Protein AF-A0A4R1S0G1-F1 (afdb_monomer)

Structure (mmCIF, N/CA/C/O backbone):
data_AF-A0A4R1S0G1-F1
#
_entry.id   AF-A0A4R1S0G1-F1
#
loop_
_atom_site.group_PDB
_atom_site.id
_atom_site.type_symbol
_atom_site.label_atom_id
_atom_site.label_alt_id
_atom_site.label_comp_id
_atom_site.label_asym_id
_atom_site.label_entity_id
_atom_site.label_seq_id
_atom_site.pdbx_PDB_ins_code
_atom_site.Cartn_x
_atom_site.Cartn_y
_atom_site.Cartn_z
_atom_site.occupancy
_atom_site.B_iso_or_equiv
_atom_site.auth_seq_id
_atom_site.auth_comp_id
_atom_site.auth_asym_id
_atom_site.auth_atom_id
_atom_site.pdbx_PDB_model_num
ATOM 1 N N . MET A 1 1 ? 8.698 -12.262 -18.237 1.00 51.28 1 MET A N 1
ATOM 2 C CA . MET A 1 1 ? 8.346 -11.968 -16.830 1.00 51.28 1 MET A CA 1
ATOM 3 C C . ME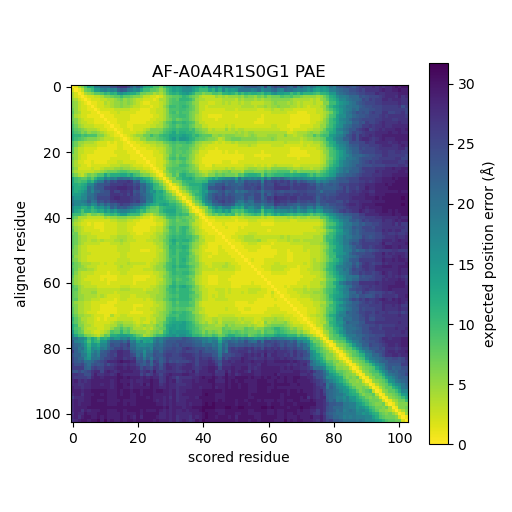T A 1 1 ? 8.024 -10.488 -16.739 1.00 51.28 1 MET A C 1
ATOM 5 O O . MET A 1 1 ? 8.731 -9.707 -17.364 1.00 51.28 1 MET A O 1
ATOM 9 N N . ALA A 1 2 ? 6.931 -10.119 -16.072 1.00 61.12 2 ALA A N 1
ATOM 10 C CA . ALA A 1 2 ? 6.636 -8.717 -15.802 1.00 61.12 2 ALA A CA 1
ATOM 11 C C . ALA A 1 2 ? 7.611 -8.205 -14.740 1.00 61.12 2 ALA A C 1
ATOM 13 O O . ALA A 1 2 ? 7.752 -8.835 -13.696 1.00 61.12 2 ALA A O 1
ATOM 14 N N . ASN A 1 3 ? 8.283 -7.095 -15.025 1.00 72.88 3 ASN A N 1
ATOM 15 C CA . ASN A 1 3 ? 9.124 -6.425 -14.042 1.00 72.88 3 ASN A CA 1
ATOM 16 C C . ASN A 1 3 ? 8.276 -5.373 -13.320 1.00 72.88 3 ASN A C 1
ATOM 18 O O . ASN A 1 3 ? 7.568 -4.609 -13.980 1.00 72.88 3 ASN A O 1
ATOM 22 N N . TYR A 1 4 ? 8.340 -5.364 -11.991 1.00 79.50 4 TYR A N 1
ATOM 23 C CA . TYR A 1 4 ? 7.703 -4.370 -11.132 1.00 79.50 4 TYR A CA 1
ATOM 24 C C . TYR A 1 4 ? 8.783 -3.592 -10.387 1.00 79.50 4 TYR A C 1
ATOM 26 O O . TYR A 1 4 ? 9.772 -4.175 -9.939 1.00 79.50 4 TYR A O 1
ATOM 34 N N . GLU A 1 5 ? 8.601 -2.283 -10.266 1.00 86.06 5 GLU A N 1
ATOM 35 C CA . GLU A 1 5 ? 9.456 -1.413 -9.463 1.00 86.06 5 GLU A CA 1
ATOM 36 C C . GLU A 1 5 ? 8.632 -0.762 -8.353 1.00 86.06 5 GLU A C 1
ATOM 38 O O . GLU A 1 5 ? 7.541 -0.250 -8.606 1.00 86.06 5 GL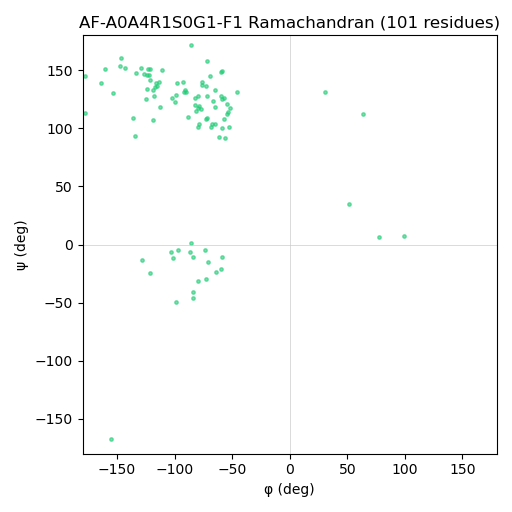U A O 1
ATOM 43 N N . GLU A 1 6 ? 9.158 -0.785 -7.123 1.00 89.06 6 GLU A N 1
ATOM 44 C CA . GLU A 1 6 ? 8.592 -0.021 -6.009 1.00 89.06 6 GLU A CA 1
ATOM 45 C C . GLU A 1 6 ? 8.773 1.476 -6.279 1.00 89.06 6 GLU A C 1
ATOM 47 O O . GLU A 1 6 ? 9.895 1.957 -6.455 1.00 89.06 6 GLU A O 1
ATOM 52 N N . VAL A 1 7 ? 7.667 2.213 -6.268 1.00 89.56 7 VAL A N 1
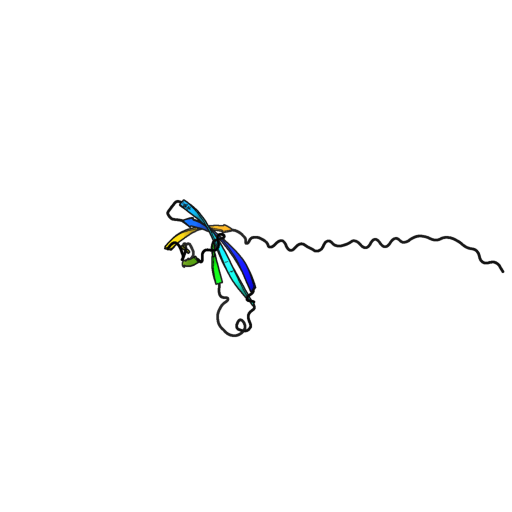ATOM 53 C CA . VAL A 1 7 ? 7.644 3.662 -6.495 1.00 89.56 7 VAL A CA 1
ATOM 54 C C . VAL A 1 7 ? 7.571 4.399 -5.169 1.00 89.56 7 VAL A C 1
ATOM 56 O O . VAL A 1 7 ? 8.353 5.313 -4.911 1.00 89.56 7 VAL A O 1
ATOM 59 N N . GLN A 1 8 ? 6.636 3.987 -4.315 1.00 92.81 8 GLN A N 1
ATOM 60 C CA . GLN A 1 8 ? 6.285 4.717 -3.108 1.00 92.81 8 GLN A CA 1
ATOM 61 C C . GLN A 1 8 ? 5.867 3.760 -2.000 1.00 92.81 8 GLN A C 1
ATOM 63 O O . GLN A 1 8 ? 5.370 2.665 -2.252 1.00 92.81 8 GLN A O 1
ATOM 68 N N . ARG A 1 9 ? 6.053 4.189 -0.754 1.00 95.81 9 ARG A N 1
ATOM 69 C CA . ARG A 1 9 ? 5.509 3.520 0.423 1.00 95.81 9 ARG A CA 1
ATOM 70 C C . ARG A 1 9 ? 4.657 4.482 1.241 1.00 95.81 9 ARG A C 1
ATOM 72 O O . ARG A 1 9 ? 4.988 5.663 1.357 1.00 95.81 9 ARG A O 1
ATOM 79 N N . TYR A 1 10 ? 3.615 3.944 1.852 1.00 96.44 10 TYR A N 1
ATOM 80 C CA . TYR A 1 10 ? 2.685 4.645 2.723 1.00 96.44 10 TYR A CA 1
ATOM 81 C C . TYR A 1 10 ? 2.633 3.916 4.059 1.00 96.44 10 TYR A C 1
ATOM 83 O O . TYR A 1 10 ? 2.408 2.709 4.098 1.00 96.44 10 TYR A O 1
ATOM 91 N N . HIS A 1 11 ? 2.889 4.640 5.144 1.00 96.56 11 HIS A N 1
ATOM 92 C CA . HIS A 1 11 ? 2.583 4.165 6.485 1.00 96.56 11 HIS A CA 1
ATOM 93 C C . HIS A 1 11 ? 1.109 4.454 6.734 1.00 96.56 11 HIS A C 1
ATOM 95 O O . HIS A 1 11 ? 0.693 5.612 6.645 1.00 96.56 11 HIS A O 1
ATOM 101 N N . CYS A 1 12 ? 0.338 3.407 6.994 1.00 96.75 12 CYS A N 1
ATOM 102 C CA . CYS A 1 12 ? -1.100 3.485 7.149 1.00 96.75 12 CYS A CA 1
ATOM 103 C C . CYS A 1 12 ? -1.532 2.941 8.510 1.00 96.75 12 CYS A C 1
ATOM 105 O O . CYS A 1 12 ? -0.895 2.036 9.049 1.00 96.75 12 CYS A O 1
ATOM 107 N N . GLN A 1 13 ? -2.641 3.454 9.026 1.00 97.19 13 GLN A N 1
ATOM 108 C CA . GLN A 1 13 ? -3.267 2.994 10.254 1.00 97.19 13 GLN A 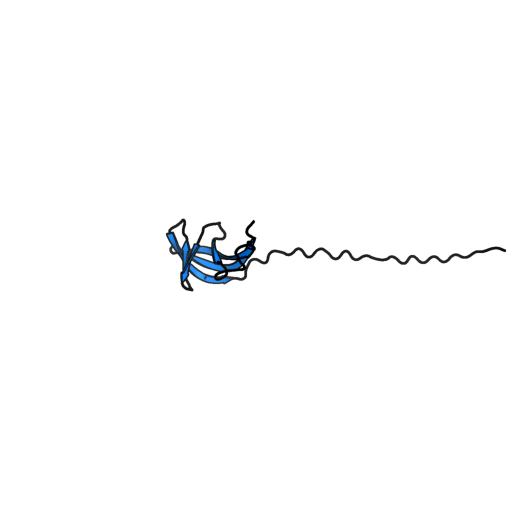CA 1
ATOM 109 C C . 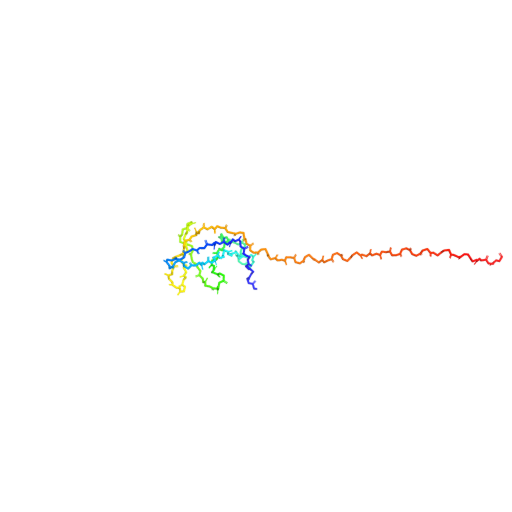GLN A 1 13 ? -4.669 2.460 9.953 1.00 97.19 13 GLN A C 1
ATOM 111 O O . GLN A 1 13 ? -5.473 3.115 9.291 1.00 97.19 13 GLN A O 1
ATOM 116 N N . GLY A 1 14 ? -4.948 1.244 10.412 1.00 93.75 14 GLY A N 1
ATOM 117 C CA . GLY A 1 14 ? -6.257 0.609 10.326 1.00 93.75 14 GLY A CA 1
ATOM 118 C C . GLY A 1 14 ? -7.173 0.985 11.485 1.00 93.75 14 GLY A C 1
ATOM 119 O O . GLY A 1 14 ? -6.759 1.580 12.484 1.00 93.75 14 GLY A O 1
ATOM 120 N N . ARG A 1 15 ? -8.439 0.575 11.390 1.00 89.12 15 ARG A N 1
ATOM 121 C CA . ARG A 1 15 ? -9.494 0.952 12.350 1.00 89.12 15 ARG A CA 1
ATOM 122 C C . ARG A 1 15 ? -9.249 0.417 13.764 1.00 89.12 15 ARG A C 1
ATOM 124 O O . ARG A 1 15 ? -9.766 0.959 14.734 1.00 89.12 15 ARG A O 1
ATOM 131 N N . SER A 1 16 ? -8.468 -0.655 13.870 1.00 88.31 16 SER A N 1
ATOM 132 C CA . SER A 1 16 ? -8.052 -1.287 15.127 1.00 88.31 16 SER A CA 1
ATOM 133 C C . SER A 1 16 ? -6.804 -0.649 15.759 1.00 88.31 16 SER A C 1
ATOM 135 O O . SER A 1 16 ? -6.323 -1.130 16.782 1.00 88.31 16 SER A O 1
ATOM 137 N N . GLY A 1 17 ? -6.248 0.404 15.147 1.00 89.38 17 GLY A N 1
ATOM 138 C CA . GLY A 1 17 ? -4.947 0.967 15.515 1.00 89.38 17 GLY A CA 1
ATOM 139 C C . GLY A 1 17 ? -3.759 0.147 15.002 1.00 89.38 17 GLY A C 1
ATOM 140 O O . GLY A 1 17 ? -2.616 0.439 15.349 1.00 89.38 17 GLY A O 1
ATOM 141 N N . ARG A 1 18 ? -4.011 -0.883 14.182 1.00 92.88 18 ARG A N 1
ATOM 142 C CA . ARG A 1 18 ? -2.973 -1.701 1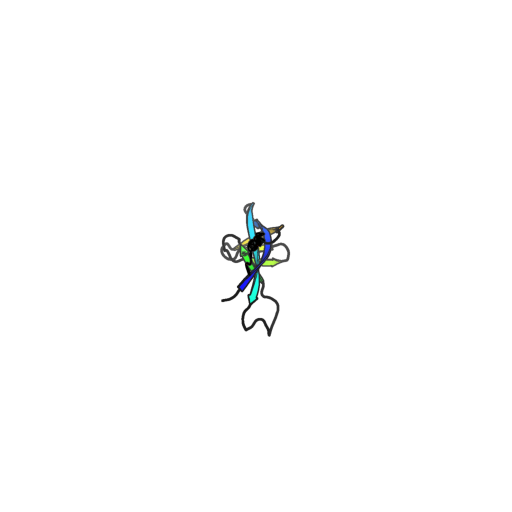3.551 1.00 92.88 18 ARG A CA 1
ATOM 143 C C . ARG A 1 18 ? -2.277 -0.917 12.442 1.00 92.88 18 ARG A C 1
ATOM 145 O O . ARG A 1 18 ? -2.932 -0.262 11.637 1.00 92.88 18 ARG A O 1
ATOM 152 N N . ASN A 1 19 ? -0.954 -1.013 12.393 1.00 94.75 19 ASN A N 1
ATOM 153 C CA . ASN A 1 19 ? -0.148 -0.323 11.392 1.00 94.75 19 ASN A CA 1
ATOM 154 C C . ASN A 1 19 ? 0.092 -1.217 10.178 1.00 94.75 19 ASN A C 1
ATOM 156 O O . ASN A 1 19 ? 0.392 -2.403 10.320 1.00 94.75 19 ASN A O 1
ATOM 160 N N . TYR A 1 20 ? 0.026 -0.609 9.001 1.00 95.44 20 TYR A N 1
ATOM 161 C CA . TYR A 1 20 ? 0.244 -1.238 7.709 1.00 95.44 20 TYR A CA 1
ATOM 162 C C . TYR A 1 20 ? 1.254 -0.428 6.900 1.00 95.44 20 TYR A C 1
ATOM 164 O O . TYR A 1 20 ? 1.377 0.788 7.051 1.00 95.44 20 TYR A O 1
ATOM 172 N N . VAL A 1 21 ? 1.982 -1.101 6.011 1.00 96.56 21 VAL A N 1
ATOM 173 C CA . VAL A 1 21 ? 2.831 -0.433 5.021 1.00 96.56 21 VAL A CA 1
ATOM 174 C C . VAL A 1 21 ? 2.332 -0.815 3.645 1.00 96.56 21 VAL A C 1
ATOM 176 O O . VAL A 1 21 ? 2.550 -1.947 3.227 1.00 96.56 21 VAL A O 1
ATOM 179 N N . VAL A 1 22 ? 1.685 0.118 2.950 1.00 96.25 22 VAL A N 1
ATOM 180 C CA . VAL A 1 22 ? 1.232 -0.074 1.567 1.00 96.25 22 VAL A CA 1
ATOM 181 C C . VAL A 1 22 ? 2.328 0.394 0.611 1.00 96.25 22 VAL A C 1
ATOM 183 O O . VAL A 1 22 ? 2.910 1.464 0.782 1.00 96.25 22 VAL A O 1
ATOM 186 N N . ILE A 1 23 ? 2.635 -0.421 -0.389 1.00 96.06 23 ILE A N 1
ATOM 187 C CA . ILE A 1 23 ? 3.690 -0.244 -1.380 1.00 96.06 23 ILE A CA 1
ATOM 188 C C . ILE A 1 23 ? 3.020 -0.014 -2.734 1.00 96.06 23 ILE A C 1
ATOM 190 O O . ILE A 1 23 ? 2.313 -0.887 -3.228 1.00 96.06 23 ILE A O 1
ATOM 194 N N . GLU A 1 24 ? 3.262 1.148 -3.335 1.00 94.25 24 GLU A N 1
ATOM 195 C CA . GLU A 1 24 ? 2.922 1.425 -4.731 1.00 94.25 24 GLU A CA 1
ATOM 196 C C . GLU A 1 24 ? 3.984 0.815 -5.641 1.00 94.25 24 GLU A C 1
ATOM 198 O O . GLU A 1 24 ? 5.182 1.087 -5.490 1.00 94.25 24 GLU A O 1
ATOM 203 N N . GLN A 1 25 ? 3.540 0.029 -6.614 1.00 91.44 25 GLN A N 1
ATOM 204 C CA . GLN A 1 25 ? 4.389 -0.605 -7.608 1.00 91.44 25 GLN A CA 1
ATOM 205 C C . GLN A 1 25 ? 3.975 -0.188 -9.015 1.00 91.44 25 GLN A C 1
ATOM 207 O O . GLN A 1 25 ? 2.790 -0.095 -9.328 1.00 91.44 25 GLN A O 1
ATOM 212 N N . MET A 1 26 ? 4.962 0.025 -9.885 1.00 87.62 26 MET A N 1
ATOM 213 C CA . MET A 1 26 ? 4.738 0.255 -11.310 1.00 87.62 26 MET A CA 1
ATOM 214 C C . MET A 1 26 ? 5.296 -0.891 -12.140 1.00 87.62 26 MET A C 1
ATOM 216 O O . MET A 1 26 ? 6.400 -1.384 -11.898 1.00 87.62 26 MET A O 1
ATOM 220 N N . LYS A 1 27 ? 4.557 -1.285 -13.173 1.00 80.75 27 LYS A N 1
ATOM 221 C CA . LYS A 1 27 ? 5.013 -2.288 -14.136 1.00 80.75 27 LYS A CA 1
ATOM 222 C C . LYS A 1 27 ? 5.976 -1.651 -15.142 1.00 80.75 27 LYS A C 1
ATOM 224 O O . LYS A 1 27 ? 5.593 -0.744 -15.876 1.00 80.75 27 LYS A O 1
ATOM 229 N N . THR A 1 28 ? 7.218 -2.128 -15.205 1.00 69.94 28 THR A N 1
ATOM 230 C CA . THR A 1 28 ? 8.301 -1.485 -15.975 1.00 69.94 28 THR A CA 1
ATOM 231 C C . THR A 1 28 ? 8.610 -2.134 -17.316 1.00 69.94 28 THR A C 1
ATOM 233 O O . THR A 1 28 ? 9.317 -1.546 -18.132 1.00 69.94 28 THR A O 1
ATOM 236 N N . SER A 1 29 ? 8.084 -3.329 -17.612 1.00 64.62 29 SER A N 1
ATOM 237 C CA . SER A 1 29 ? 8.197 -3.909 -18.962 1.00 64.62 29 SER A CA 1
ATOM 238 C C . SER A 1 29 ? 7.236 -5.070 -19.246 1.00 64.62 29 SER A C 1
ATOM 240 O O . SER A 1 29 ? 7.016 -5.962 -18.427 1.00 64.62 29 SER A O 1
ATOM 242 N N . GLY A 1 30 ? 6.695 -5.044 -20.469 1.00 57.81 30 GLY A N 1
ATOM 243 C CA . GLY A 1 30 ? 5.893 -6.068 -21.143 1.00 57.81 30 GLY A CA 1
ATOM 244 C C . GLY A 1 30 ? 5.550 -5.577 -22.559 1.00 57.81 30 GLY A C 1
ATOM 245 O O . GLY A 1 30 ? 5.373 -4.376 -22.753 1.00 57.81 30 GLY A O 1
ATOM 246 N N . ALA A 1 31 ? 5.479 -6.470 -23.554 1.00 53.56 31 ALA A N 1
ATOM 247 C CA . ALA A 1 31 ? 5.336 -6.128 -24.982 1.00 53.56 31 ALA A CA 1
ATOM 248 C C . ALA A 1 31 ? 4.080 -5.295 -25.349 1.00 53.56 31 ALA A C 1
ATOM 250 O O . ALA A 1 31 ? 4.012 -4.760 -26.449 1.00 53.56 31 ALA A O 1
ATOM 251 N N . GLY A 1 32 ? 3.120 -5.132 -24.428 1.00 51.31 32 GLY A N 1
ATOM 252 C CA . GLY A 1 32 ? 1.931 -4.280 -24.581 1.00 51.31 32 GLY A CA 1
ATOM 253 C C . GLY A 1 32 ? 2.028 -2.875 -23.963 1.00 51.31 32 GLY A C 1
ATOM 254 O O . GLY A 1 32 ? 1.119 -2.078 -24.149 1.00 51.31 32 GLY A O 1
ATOM 255 N N . TYR A 1 33 ? 3.116 -2.529 -23.259 1.00 51.38 33 TYR A N 1
ATOM 256 C CA . TYR A 1 33 ? 3.257 -1.230 -22.568 1.00 51.38 33 TYR A CA 1
ATOM 257 C C . TYR A 1 33 ? 3.440 -0.036 -23.526 1.00 51.38 33 TYR A C 1
ATOM 259 O O . TYR A 1 33 ? 3.317 1.117 -23.127 1.00 51.38 33 TYR A O 1
ATOM 267 N N . ARG A 1 34 ? 3.754 -0.288 -24.803 1.00 50.22 34 ARG A N 1
ATOM 268 C CA . ARG A 1 34 ? 4.057 0.777 -25.772 1.00 50.22 34 ARG A CA 1
ATOM 269 C C . ARG A 1 34 ? 2.844 1.415 -26.443 1.00 50.22 34 ARG A C 1
ATOM 271 O O . ARG A 1 34 ? 3.048 2.409 -27.128 1.00 50.22 34 ARG A O 1
ATOM 278 N N . LEU A 1 35 ? 1.632 0.872 -26.306 1.00 51.28 35 LEU A N 1
ATOM 279 C CA . LEU A 1 35 ? 0.556 1.251 -27.231 1.00 51.28 35 LEU A CA 1
ATOM 280 C C . LEU A 1 35 ? -0.698 1.849 -26.606 1.00 51.28 35 LEU A C 1
ATOM 282 O O . LEU A 1 35 ? -1.355 2.624 -27.292 1.00 51.28 35 LEU A O 1
ATOM 286 N N . THR A 1 36 ? -1.027 1.597 -25.340 1.00 52.56 36 THR A N 1
ATOM 287 C CA . THR A 1 36 ? -2.273 2.140 -24.784 1.00 52.56 36 THR A CA 1
ATOM 288 C C . THR A 1 36 ? -2.194 2.334 -23.277 1.00 52.56 36 THR A C 1
ATOM 290 O O . THR A 1 36 ? -1.889 1.391 -22.554 1.00 52.56 36 THR A O 1
ATOM 293 N N . THR A 1 37 ? -2.592 3.536 -22.839 1.00 55.31 37 THR A N 1
ATOM 294 C CA . THR A 1 37 ? -3.141 3.874 -21.510 1.00 55.31 37 THR A CA 1
ATOM 295 C C . THR A 1 37 ? -2.227 3.679 -20.298 1.00 55.31 37 THR A C 1
ATOM 297 O O . THR A 1 37 ? -1.940 2.554 -19.942 1.00 55.31 37 THR A O 1
ATOM 300 N N . ARG A 1 38 ? -1.846 4.808 -19.668 1.00 56.50 38 ARG A N 1
ATOM 301 C CA . ARG A 1 38 ? -1.347 5.027 -18.286 1.00 56.50 38 ARG A CA 1
ATOM 302 C C . ARG A 1 38 ? -0.551 3.885 -17.607 1.00 56.50 38 ARG A C 1
ATOM 304 O O . ARG A 1 38 ? -1.054 2.774 -17.504 1.00 56.50 38 ARG A O 1
ATOM 311 N N . PRO A 1 39 ? 0.623 4.163 -17.001 1.00 61.81 39 PRO A N 1
ATOM 312 C CA . PRO A 1 39 ? 1.318 3.157 -16.196 1.00 61.81 39 PRO A CA 1
ATOM 313 C C . PRO A 1 39 ? 0.365 2.568 -15.148 1.00 61.81 39 PRO A C 1
ATOM 315 O O . PRO A 1 39 ? -0.147 3.303 -14.303 1.00 61.81 39 PRO A O 1
ATOM 318 N N . ALA A 1 40 ? 0.099 1.261 -15.244 1.00 75.50 40 ALA A N 1
ATOM 319 C CA . ALA A 1 40 ? -0.694 0.542 -14.258 1.00 75.50 40 ALA A CA 1
ATOM 320 C C . ALA A 1 40 ? 0.072 0.560 -12.932 1.00 75.50 40 ALA A C 1
ATOM 322 O O . ALA A 1 40 ? 1.222 0.106 -12.872 1.00 75.50 40 ALA A O 1
ATOM 323 N N . LYS A 1 41 ? -0.553 1.164 -11.922 1.00 86.56 41 LYS A N 1
ATOM 324 C CA . LYS A 1 41 ? -0.075 1.186 -10.545 1.00 86.56 41 LYS A CA 1
ATOM 325 C C . LYS A 1 41 ? -0.823 0.113 -9.778 1.00 86.56 41 LYS A C 1
ATOM 327 O O . LYS A 1 41 ? -2.050 0.115 -9.798 1.00 86.56 41 LYS A O 1
ATOM 332 N N . ASP A 1 42 ? -0.074 -0.736 -9.095 1.00 91.12 42 ASP A N 1
ATOM 333 C CA . ASP A 1 42 ? -0.612 -1.735 -8.182 1.00 91.12 42 ASP A CA 1
ATOM 334 C C . ASP A 1 42 ? -0.228 -1.350 -6.749 1.00 91.12 42 ASP A C 1
ATOM 336 O O . ASP A 1 42 ? 0.815 -0.725 -6.522 1.00 91.12 42 ASP A O 1
ATOM 340 N N . TYR A 1 43 ? -1.062 -1.722 -5.779 1.00 94.44 43 TYR A N 1
AT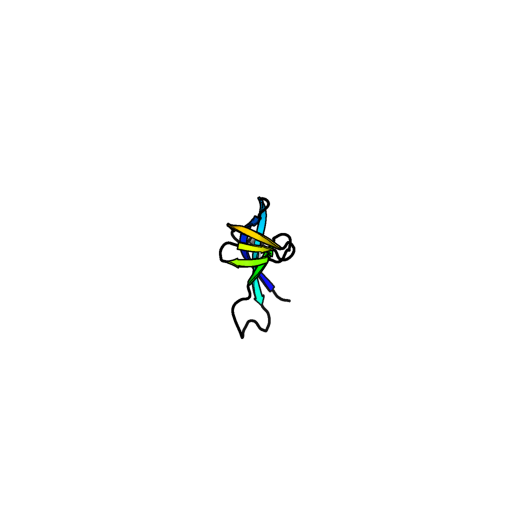OM 341 C CA . TYR A 1 43 ? -0.812 -1.472 -4.364 1.00 94.44 43 TYR A CA 1
ATOM 342 C C . TYR A 1 43 ? -0.862 -2.784 -3.587 1.00 94.44 43 TYR A C 1
ATOM 344 O O . TYR A 1 43 ? -1.771 -3.595 -3.761 1.00 94.44 43 TYR A O 1
ATOM 352 N N . MET A 1 44 ? 0.122 -3.000 -2.720 1.00 95.00 44 MET A N 1
ATOM 353 C CA . MET A 1 44 ? 0.157 -4.165 -1.835 1.00 95.00 44 MET A CA 1
ATOM 354 C C . MET A 1 44 ? 0.731 -3.806 -0.474 1.00 95.00 44 MET A C 1
ATOM 356 O O . MET A 1 44 ? 1.563 -2.908 -0.370 1.00 95.00 44 MET A O 1
ATOM 360 N N . THR A 1 45 ? 0.339 -4.510 0.576 1.00 94.81 45 THR A N 1
ATOM 361 C CA . THR A 1 45 ? 0.993 -4.394 1.873 1.00 94.81 45 THR A CA 1
ATOM 362 C C . THR A 1 45 ? 2.373 -5.050 1.837 1.00 94.81 45 THR A C 1
ATOM 364 O O . THR A 1 45 ? 2.651 -5.927 1.018 1.00 94.81 45 THR A O 1
ATOM 367 N N . ALA A 1 46 ? 3.254 -4.655 2.755 1.00 91.88 46 ALA A N 1
ATOM 368 C CA . ALA A 1 46 ? 4.552 -5.304 2.937 1.00 91.88 46 ALA A CA 1
ATOM 369 C C . ALA A 1 46 ? 4.444 -6.802 3.291 1.00 91.88 46 ALA A C 1
ATOM 371 O O . ALA A 1 46 ? 5.402 -7.538 3.063 1.00 91.88 46 ALA A O 1
ATOM 372 N N . ASP A 1 47 ? 3.290 -7.234 3.806 1.00 90.31 47 ASP A N 1
ATOM 373 C CA . ASP A 1 47 ? 2.989 -8.628 4.144 1.00 90.31 47 ASP A CA 1
ATOM 374 C C . ASP A 1 47 ? 2.441 -9.429 2.946 1.00 90.31 47 ASP A C 1
ATOM 376 O O . ASP A 1 47 ? 2.304 -10.647 3.032 1.00 90.31 47 ASP A O 1
ATOM 380 N N . GLY A 1 48 ? 2.180 -8.768 1.810 1.00 90.81 48 GLY A N 1
ATOM 381 C CA . GLY A 1 48 ? 1.738 -9.401 0.565 1.00 90.81 48 GLY A CA 1
ATOM 382 C C . GLY A 1 48 ? 0.234 -9.339 0.293 1.00 90.81 48 GLY A C 1
ATOM 383 O O . GLY A 1 48 ? -0.210 -9.929 -0.691 1.00 90.81 48 GLY A O 1
ATOM 384 N N . ASP A 1 49 ? -0.544 -8.614 1.101 1.00 93.69 49 ASP A N 1
ATOM 385 C CA . ASP A 1 49 ? -1.970 -8.398 0.826 1.00 93.69 49 ASP A CA 1
ATOM 386 C C . ASP A 1 49 ? -2.164 -7.362 -0.274 1.00 93.69 49 ASP A C 1
ATOM 388 O O . ASP A 1 49 ? -1.501 -6.328 -0.298 1.00 93.69 49 ASP A O 1
ATOM 392 N N . VAL A 1 50 ? -3.118 -7.602 -1.168 1.00 94.00 50 VAL A N 1
ATOM 393 C CA . VAL A 1 50 ? -3.470 -6.634 -2.211 1.00 94.00 50 VAL A CA 1
ATOM 394 C C . VAL A 1 50 ? -4.304 -5.506 -1.607 1.00 94.00 50 VAL A C 1
ATOM 396 O O . VAL A 1 50 ? -5.217 -5.752 -0.815 1.00 94.00 50 VAL A O 1
ATOM 399 N N . ALA A 1 51 ? -3.996 -4.274 -2.006 1.00 95.88 51 ALA A N 1
ATOM 400 C CA . ALA A 1 51 ? -4.733 -3.085 -1.615 1.00 95.88 51 ALA A CA 1
ATOM 401 C C . ALA A 1 51 ? -5.276 -2.340 -2.844 1.00 95.88 51 ALA A C 1
ATOM 403 O O . ALA A 1 51 ? -4.677 -2.359 -3.918 1.00 95.88 51 ALA A O 1
ATOM 404 N N . GLU A 1 52 ? -6.389 -1.639 -2.668 1.00 95.44 52 GLU A N 1
ATOM 405 C CA . GLU A 1 52 ? -6.958 -0.719 -3.651 1.00 95.44 52 GLU A CA 1
ATOM 406 C C . GLU A 1 52 ? -6.923 0.708 -3.100 1.00 95.44 52 GLU A C 1
ATOM 408 O O . GLU A 1 52 ? -7.218 0.944 -1.928 1.00 95.44 52 GLU A O 1
ATOM 413 N N . ARG A 1 53 ? -6.527 1.678 -3.930 1.00 95.44 53 ARG A N 1
ATOM 414 C CA . ARG A 1 53 ? -6.543 3.095 -3.552 1.00 95.44 53 ARG A CA 1
ATOM 415 C C . ARG A 1 53 ? -7.970 3.622 -3.680 1.00 95.44 53 ARG A C 1
ATOM 417 O O . ARG A 1 53 ? -8.496 3.645 -4.788 1.00 95.44 53 ARG A O 1
ATOM 424 N N . LEU A 1 54 ? -8.564 4.062 -2.573 1.00 95.75 54 LEU A N 1
ATOM 425 C CA . LEU A 1 54 ? -9.922 4.618 -2.575 1.00 95.75 54 LEU A CA 1
ATOM 426 C C . LEU A 1 54 ? -9.918 6.104 -2.947 1.00 95.75 54 LEU A C 1
ATOM 428 O O . LEU A 1 54 ? -10.706 6.555 -3.774 1.00 95.75 54 LEU A O 1
ATOM 432 N N . ASP A 1 55 ? -9.005 6.853 -2.339 1.00 94.62 55 ASP A N 1
ATOM 433 C CA . ASP A 1 55 ? -8.837 8.295 -2.504 1.00 94.62 55 ASP A CA 1
ATOM 434 C C . ASP A 1 55 ? -7.387 8.681 -2.170 1.00 94.62 55 ASP A C 1
ATOM 436 O O . ASP A 1 55 ? -6.527 7.813 -2.061 1.00 94.62 55 ASP A O 1
ATOM 440 N N . ASP A 1 56 ? -7.070 9.964 -2.009 1.00 93.94 56 ASP A N 1
ATOM 441 C CA . ASP A 1 56 ? -5.702 10.416 -1.736 1.00 93.94 56 ASP A CA 1
ATOM 442 C C . ASP A 1 56 ? -5.195 10.126 -0.309 1.00 93.94 56 ASP A C 1
ATOM 444 O O . ASP A 1 56 ? -4.007 10.308 -0.035 1.00 93.94 56 ASP A O 1
ATOM 448 N N . GLU A 1 57 ? -6.036 9.603 0.573 1.00 96.12 57 GLU A N 1
ATOM 449 C CA . GLU A 1 57 ? -5.740 9.415 1.991 1.00 96.12 57 GLU A CA 1
ATOM 450 C C . GLU A 1 57 ? -6.011 7.987 2.477 1.00 96.12 57 GLU A C 1
ATOM 452 O O . GLU A 1 57 ? -5.547 7.615 3.551 1.00 96.12 57 GLU A O 1
ATOM 457 N N . ASN A 1 58 ? -6.716 7.163 1.702 1.00 96.69 58 ASN A N 1
ATOM 458 C CA . ASN A 1 58 ? -7.230 5.875 2.150 1.00 96.69 58 ASN A CA 1
ATOM 459 C C . ASN A 1 58 ? -6.962 4.741 1.152 1.00 96.69 58 ASN A C 1
ATOM 461 O O . ASN A 1 58 ? -6.988 4.903 -0.074 1.00 96.69 58 ASN A O 1
ATOM 465 N N . PHE A 1 59 ? -6.763 3.551 1.711 1.00 97.50 59 PHE A N 1
ATOM 466 C CA . PHE A 1 59 ? -6.664 2.291 0.984 1.00 97.50 59 PHE A CA 1
ATOM 467 C C . PHE A 1 59 ? -7.649 1.266 1.536 1.00 97.50 59 PHE A C 1
ATOM 469 O O . PHE A 1 59 ? -7.874 1.219 2.742 1.00 97.50 59 PHE A O 1
ATOM 476 N N . LEU A 1 60 ? -8.167 0.403 0.667 1.00 97.19 60 LEU A N 1
ATOM 477 C CA . LEU A 1 60 ? -8.911 -0.797 1.032 1.00 97.19 60 LEU A CA 1
ATOM 478 C C . LEU A 1 60 ? -7.993 -2.017 0.941 1.00 97.19 60 LEU A C 1
ATOM 480 O O . LEU A 1 60 ? -7.440 -2.290 -0.121 1.00 97.19 60 LEU A O 1
ATOM 484 N N . LEU A 1 61 ? -7.840 -2.764 2.031 1.00 96.19 61 LEU A N 1
ATOM 485 C CA . LEU A 1 61 ? -7.177 -4.066 2.034 1.00 96.19 61 LEU A CA 1
ATOM 486 C C . LEU A 1 61 ? -8.165 -5.136 1.565 1.00 96.19 61 LEU A C 1
ATOM 488 O O . LEU A 1 61 ? -9.156 -5.404 2.240 1.00 96.19 61 LEU A O 1
ATOM 492 N N . LEU A 1 62 ? -7.899 -5.767 0.420 1.00 94.75 62 LEU A N 1
ATOM 493 C CA . LEU A 1 62 ? -8.893 -6.609 -0.255 1.00 94.75 62 LEU A CA 1
ATOM 494 C C . LEU A 1 62 ? -9.153 -7.948 0.446 1.00 94.75 62 LEU A C 1
ATOM 496 O O . LEU A 1 62 ? -10.252 -8.482 0.343 1.00 94.75 62 LEU A O 1
ATOM 500 N N . LEU A 1 63 ? -8.160 -8.510 1.147 1.00 92.75 63 LEU A N 1
ATOM 501 C CA . LEU A 1 63 ? -8.343 -9.786 1.853 1.00 92.75 63 LEU A CA 1
ATOM 502 C C . LEU A 1 63 ? -9.073 -9.631 3.190 1.00 92.75 63 LEU A C 1
ATOM 504 O O . LEU A 1 63 ? -9.769 -10.554 3.608 1.00 92.75 63 LEU A O 1
ATOM 508 N N . SER A 1 64 ? -8.907 -8.493 3.867 1.00 91.62 64 SER A N 1
ATOM 509 C CA . SER A 1 64 ? -9.498 -8.235 5.185 1.00 91.62 64 SER A CA 1
ATOM 510 C C . SER A 1 64 ? -10.717 -7.312 5.157 1.00 91.62 64 SER A C 1
ATOM 512 O O . SER A 1 64 ? -11.335 -7.133 6.204 1.00 91.62 64 SER A O 1
ATOM 514 N N . ASP A 1 65 ? -11.052 -6.731 3.999 1.00 94.62 65 ASP A N 1
ATOM 515 C CA . ASP A 1 65 ? -12.079 -5.689 3.843 1.00 94.62 65 ASP A CA 1
ATOM 516 C C . ASP A 1 65 ? -11.876 -4.513 4.826 1.00 94.62 65 ASP A C 1
ATOM 518 O O . ASP A 1 65 ? -12.811 -3.929 5.374 1.00 94.62 65 ASP A O 1
ATOM 522 N N . GLU A 1 66 ? -10.609 -4.190 5.113 1.00 95.00 66 GLU A N 1
ATOM 523 C CA . GLU A 1 66 ? -10.238 -3.139 6.060 1.00 95.00 66 GLU A CA 1
ATOM 524 C C . GLU A 1 66 ? -9.802 -1.875 5.320 1.00 95.00 66 GLU A C 1
ATOM 526 O O . GLU A 1 66 ? -8.880 -1.901 4.504 1.00 95.00 66 GLU A O 1
ATOM 531 N N . VAL A 1 67 ? -10.423 -0.744 5.657 1.00 96.44 67 VAL A N 1
ATOM 532 C CA . VAL A 1 67 ? -9.952 0.572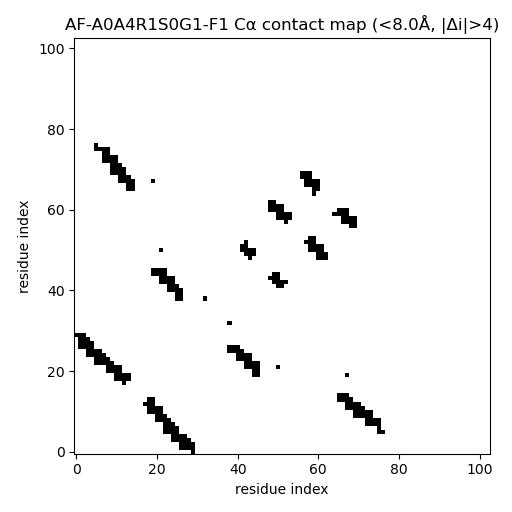 5.216 1.00 96.44 67 VAL A CA 1
ATOM 533 C C . VAL A 1 67 ? -8.834 1.048 6.140 1.00 96.44 67 VAL A C 1
ATOM 535 O O . VAL A 1 67 ? -9.007 1.109 7.361 1.00 96.44 67 VAL A O 1
ATOM 538 N N . VAL A 1 68 ? -7.696 1.407 5.549 1.00 97.06 68 VAL A N 1
ATOM 539 C CA . VAL A 1 68 ? -6.523 1.944 6.243 1.00 97.06 68 VAL A CA 1
ATOM 540 C C . VAL A 1 68 ? -6.232 3.365 5.768 1.00 97.06 68 VAL A C 1
ATOM 542 O O . VAL A 1 68 ? -6.254 3.653 4.571 1.00 97.06 68 VAL A O 1
ATOM 545 N N . HIS A 1 69 ? -5.943 4.251 6.715 1.00 97.31 69 HIS A N 1
ATOM 546 C CA . HIS A 1 69 ? -5.692 5.668 6.470 1.00 97.31 69 HIS A CA 1
ATOM 547 C C . HIS A 1 69 ? -4.194 5.956 6.414 1.00 97.31 69 HIS A C 1
ATOM 549 O O . HIS A 1 69 ? -3.433 5.421 7.214 1.00 97.31 69 HIS A O 1
ATOM 555 N N . ILE A 1 70 ? -3.750 6.794 5.486 1.00 96.75 70 ILE A N 1
ATOM 556 C CA . ILE A 1 70 ? -2.345 7.159 5.306 1.00 96.75 70 ILE A CA 1
ATOM 557 C C . ILE A 1 70 ? -1.942 8.171 6.377 1.00 96.75 70 ILE A C 1
ATOM 559 O O . ILE A 1 70 ? -2.388 9.309 6.373 1.00 96.75 70 ILE A O 1
ATOM 563 N N . GLU A 1 71 ? -1.009 7.793 7.246 1.00 96.44 71 GLU A N 1
ATOM 564 C CA . GLU A 1 71 ? -0.418 8.721 8.214 1.00 96.44 71 GLU A CA 1
ATOM 565 C C . GLU A 1 71 ? 0.730 9.520 7.600 1.00 96.44 71 GLU A C 1
ATOM 567 O O . GLU A 1 71 ? 0.925 10.702 7.880 1.00 96.44 71 GLU A O 1
ATOM 572 N N . ARG A 1 72 ? 1.564 8.844 6.802 1.00 93.94 72 ARG A N 1
ATOM 573 C CA . ARG A 1 72 ? 2.713 9.467 6.147 1.00 93.94 72 ARG A CA 1
ATOM 574 C C . ARG A 1 72 ? 3.204 8.668 4.959 1.00 93.94 72 ARG A C 1
ATOM 576 O O . ARG A 1 72 ? 3.198 7.438 4.940 1.00 93.94 72 ARG A O 1
ATOM 583 N N . THR A 1 73 ? 3.769 9.395 4.015 1.00 92.31 73 THR A N 1
ATOM 584 C CA . THR A 1 73 ? 4.468 8.842 2.863 1.00 92.31 73 THR A CA 1
ATOM 585 C C . THR A 1 73 ? 5.948 8.665 3.204 1.00 92.31 73 THR A C 1
ATOM 587 O O . THR A 1 73 ? 6.582 9.578 3.733 1.00 92.31 73 THR A O 1
ATOM 590 N N . ILE A 1 74 ? 6.516 7.492 2.921 1.00 89.56 74 ILE A N 1
ATOM 591 C CA . ILE A 1 74 ? 7.929 7.179 3.184 1.00 89.56 74 ILE A CA 1
ATOM 592 C C . ILE A 1 74 ? 8.640 6.782 1.885 1.00 89.56 74 ILE A C 1
ATOM 594 O O . ILE A 1 74 ? 8.019 6.169 1.015 1.00 89.56 74 ILE A O 1
ATOM 598 N N . PRO A 1 75 ? 9.932 7.123 1.719 1.00 84.38 75 PRO A N 1
ATOM 599 C CA . PRO A 1 75 ? 10.666 6.799 0.502 1.00 84.38 75 PRO A CA 1
ATOM 600 C C . PRO A 1 75 ? 10.709 5.280 0.254 1.00 84.38 75 PRO A C 1
ATOM 602 O O . PRO A 1 75 ? 10.743 4.505 1.218 1.00 84.38 75 PRO A O 1
ATOM 605 N N . PRO A 1 76 ? 10.744 4.842 -1.021 1.00 81.25 76 PRO A N 1
ATOM 606 C CA . PRO A 1 76 ? 10.856 3.429 -1.357 1.00 81.25 76 PRO A CA 1
ATOM 607 C C . PRO A 1 76 ? 12.134 2.837 -0.760 1.00 81.25 76 PRO A C 1
ATOM 609 O O . PRO A 1 76 ? 13.157 3.521 -0.599 1.00 81.25 76 PRO A O 1
ATOM 612 N N . SER A 1 77 ? 12.082 1.550 -0.417 1.00 70.00 77 SER A N 1
ATOM 613 C CA . SER A 1 77 ? 13.241 0.863 0.137 1.00 70.00 77 SER A CA 1
ATOM 614 C C . SER A 1 77 ? 14.293 0.766 -0.969 1.00 70.00 77 SER A C 1
ATOM 616 O O . SER A 1 77 ? 14.135 0.034 -1.938 1.00 70.00 77 SER A O 1
ATOM 618 N N . LYS A 1 78 ? 15.346 1.595 -0.917 1.00 60.12 78 LYS A N 1
ATOM 619 C CA . LYS A 1 78 ? 16.378 1.586 -1.962 1.00 60.12 78 LYS A CA 1
ATOM 620 C C . LYS A 1 78 ? 16.900 0.159 -2.121 1.00 60.12 78 LYS A C 1
ATOM 622 O O . LYS A 1 78 ? 17.588 -0.340 -1.228 1.00 60.12 78 LYS A O 1
ATOM 627 N N . SER A 1 79 ? 16.650 -0.468 -3.271 1.00 52.16 79 SER A N 1
ATOM 628 C CA . SER A 1 79 ? 17.349 -1.682 -3.677 1.00 52.16 79 SER A CA 1
ATOM 629 C C . SER A 1 79 ? 18.834 -1.346 -3.612 1.00 52.16 79 SER A C 1
ATOM 631 O O . SER A 1 79 ? 19.313 -0.487 -4.357 1.00 52.16 79 SER A O 1
ATOM 633 N N . LYS A 1 80 ? 19.577 -1.947 -2.675 1.00 46.25 80 LYS A N 1
ATOM 634 C CA . LYS A 1 80 ? 21.036 -1.826 -2.608 1.00 46.25 80 LYS A CA 1
ATOM 635 C C . LYS A 1 80 ? 21.598 -2.275 -3.961 1.00 46.25 80 LYS A C 1
ATOM 637 O O . LYS A 1 80 ? 21.904 -3.450 -4.146 1.00 46.25 80 LYS A O 1
ATOM 642 N N . LYS A 1 81 ? 21.788 -1.351 -4.910 1.00 48.69 81 LYS A N 1
ATOM 643 C CA . LYS A 1 81 ? 22.725 -1.536 -6.019 1.00 48.69 81 LYS A CA 1
ATOM 644 C C . LYS A 1 81 ? 24.087 -1.676 -5.355 1.00 48.69 81 LYS A C 1
ATOM 646 O O . LYS A 1 81 ? 24.737 -0.681 -5.038 1.00 48.69 81 LYS A O 1
ATOM 651 N N . ARG A 1 82 ? 24.491 -2.919 -5.080 1.00 45.53 82 ARG A N 1
ATOM 652 C CA . ARG A 1 82 ? 25.875 -3.268 -4.768 1.00 45.53 82 ARG A CA 1
ATOM 653 C C . ARG A 1 82 ? 26.700 -2.696 -5.916 1.00 45.53 82 ARG A C 1
ATOM 655 O O . ARG A 1 82 ? 26.691 -3.244 -7.013 1.00 45.53 82 ARG A O 1
ATOM 662 N N . ARG A 1 83 ? 27.346 -1.546 -5.701 1.00 49.50 83 ARG A N 1
ATOM 663 C CA . ARG A 1 83 ? 28.350 -1.045 -6.641 1.00 49.50 83 ARG A CA 1
ATOM 664 C C . ARG A 1 83 ? 29.398 -2.159 -6.740 1.00 49.50 83 ARG A C 1
ATOM 666 O O . ARG A 1 83 ? 29.866 -2.596 -5.685 1.00 49.50 83 ARG A O 1
ATOM 673 N N . PRO A 1 84 ? 29.745 -2.664 -7.934 1.00 44.00 84 PRO A N 1
ATOM 674 C CA . PRO A 1 84 ? 30.879 -3.563 -8.039 1.00 44.00 84 PRO A CA 1
ATOM 675 C C . PRO A 1 84 ? 32.099 -2.804 -7.512 1.00 44.00 84 PRO A C 1
ATOM 677 O O . PRO A 1 84 ? 32.362 -1.670 -7.921 1.00 44.00 84 PRO A O 1
ATOM 680 N N . ALA A 1 85 ? 32.784 -3.397 -6.535 1.00 50.16 85 ALA A N 1
ATOM 681 C CA . ALA A 1 85 ? 34.007 -2.845 -5.983 1.00 50.16 85 ALA A CA 1
ATOM 682 C C . ALA A 1 85 ? 34.987 -2.596 -7.138 1.00 50.16 85 ALA A C 1
ATOM 684 O O . ALA A 1 85 ? 35.334 -3.516 -7.881 1.00 50.16 85 ALA A O 1
ATOM 685 N N . LYS A 1 86 ? 35.405 -1.338 -7.308 1.00 51.84 86 LYS A N 1
ATOM 686 C CA . LYS A 1 86 ? 36.503 -0.958 -8.200 1.00 51.84 86 LYS A CA 1
ATOM 687 C C . LYS A 1 86 ? 37.746 -1.720 -7.721 1.00 51.84 86 LYS A C 1
ATOM 689 O O . LYS A 1 86 ? 38.365 -1.316 -6.743 1.00 51.84 86 LYS A O 1
ATOM 694 N N . LYS A 1 87 ? 38.108 -2.829 -8.375 1.00 54.06 87 LYS A N 1
ATOM 695 C CA . LYS A 1 87 ? 39.440 -3.428 -8.218 1.00 54.06 87 LYS A CA 1
ATOM 696 C C . LYS A 1 87 ? 40.447 -2.423 -8.780 1.00 54.06 87 LYS A C 1
ATOM 698 O O . LYS A 1 87 ? 40.546 -2.265 -9.995 1.00 54.06 87 LYS A O 1
ATOM 703 N N . GLN A 1 88 ? 41.147 -1.713 -7.897 1.00 56.47 88 GLN A N 1
ATOM 704 C CA . GLN A 1 88 ? 42.359 -0.976 -8.242 1.00 56.47 88 GLN A CA 1
ATOM 705 C C . GLN A 1 88 ? 43.359 -1.974 -8.836 1.00 56.47 88 GLN A C 1
ATOM 707 O O . GLN A 1 88 ? 43.899 -2.830 -8.140 1.00 56.47 88 GLN A O 1
ATOM 712 N N . ARG A 1 89 ? 43.577 -1.890 -10.150 1.00 55.12 89 ARG A N 1
ATOM 713 C CA . ARG A 1 89 ? 44.766 -2.456 -10.784 1.00 55.12 89 ARG A CA 1
ATOM 714 C C . ARG A 1 89 ? 45.952 -1.615 -10.316 1.00 55.12 89 ARG A C 1
ATOM 716 O O . ARG A 1 89 ? 46.155 -0.517 -10.819 1.00 55.12 89 ARG A O 1
ATOM 723 N N . HIS A 1 90 ? 46.709 -2.119 -9.348 1.00 51.69 90 HIS A N 1
ATOM 724 C CA . HIS A 1 90 ? 48.066 -1.647 -9.112 1.00 51.69 90 HIS A CA 1
ATOM 725 C C . HIS A 1 90 ? 48.940 -2.184 -10.247 1.00 51.69 90 HIS A C 1
ATOM 727 O O . HIS A 1 90 ? 49.195 -3.383 -10.328 1.00 51.69 90 HIS A O 1
ATOM 733 N N . THR A 1 91 ? 49.362 -1.314 -11.160 1.00 49.75 91 THR A N 1
ATOM 734 C CA . THR A 1 91 ? 50.496 -1.599 -12.039 1.00 49.75 91 THR A CA 1
ATOM 735 C C . THR A 1 91 ? 51.764 -1.364 -11.228 1.00 49.75 91 THR A C 1
ATOM 737 O O . THR A 1 91 ? 52.123 -0.220 -10.958 1.00 49.75 91 THR A O 1
ATOM 740 N N . ALA A 1 92 ? 52.408 -2.446 -10.796 1.00 48.06 92 ALA A N 1
ATOM 741 C CA . ALA A 1 92 ? 53.763 -2.395 -10.272 1.00 48.06 92 ALA A CA 1
ATOM 742 C C . ALA A 1 92 ? 54.720 -2.147 -11.448 1.00 48.06 92 ALA A C 1
ATOM 744 O O . ALA A 1 92 ? 54.899 -3.013 -12.302 1.00 48.06 92 ALA A O 1
ATOM 745 N N . ALA A 1 93 ? 55.296 -0.949 -11.511 1.00 52.75 93 ALA A N 1
ATOM 746 C CA . ALA A 1 93 ? 56.494 -0.699 -12.295 1.00 52.75 93 ALA A CA 1
ATOM 747 C C . ALA A 1 93 ? 57.682 -1.205 -11.467 1.00 52.75 93 ALA A C 1
ATOM 749 O O . ALA A 1 93 ? 58.084 -0.568 -10.497 1.00 52.75 93 ALA A O 1
ATOM 750 N N . THR A 1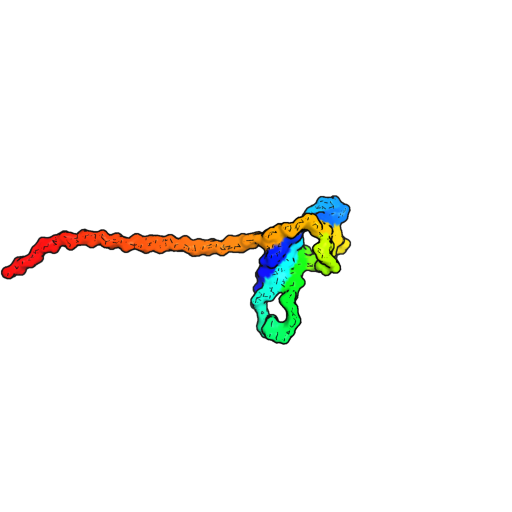 94 ? 58.193 -2.387 -11.806 1.00 52.12 94 THR A N 1
ATOM 751 C CA . THR A 1 94 ? 59.467 -2.879 -11.278 1.00 52.12 94 THR A CA 1
ATOM 752 C C . THR A 1 94 ? 60.581 -2.387 -12.190 1.00 52.12 94 THR A C 1
ATOM 754 O O . THR A 1 94 ? 60.715 -2.836 -13.326 1.00 52.12 94 THR A O 1
ATOM 757 N N . THR A 1 95 ? 61.359 -1.452 -11.653 1.00 52.84 95 THR A N 1
ATOM 758 C CA . THR A 1 95 ? 62.712 -1.079 -12.065 1.00 52.84 95 THR A CA 1
ATOM 759 C C . THR A 1 95 ? 63.576 -2.321 -12.288 1.00 52.84 95 THR A C 1
ATOM 761 O O . THR A 1 95 ? 63.629 -3.198 -11.426 1.00 52.84 95 THR A O 1
ATOM 764 N N . LYS A 1 96 ? 64.268 -2.383 -13.427 1.00 53.12 96 LYS A N 1
ATOM 765 C CA . LYS A 1 96 ? 65.437 -3.242 -13.636 1.00 53.12 96 LYS A CA 1
ATOM 766 C C . LYS A 1 96 ? 66.522 -2.417 -14.320 1.00 53.12 96 LYS A C 1
ATOM 768 O O . LYS A 1 96 ? 66.524 -2.283 -15.540 1.00 53.12 96 LYS A O 1
ATOM 773 N N . ASP A 1 97 ? 67.396 -1.847 -13.501 1.00 52.69 97 ASP A N 1
ATOM 774 C CA . ASP A 1 97 ? 68.816 -1.748 -13.827 1.00 52.69 97 ASP A CA 1
ATOM 775 C C . ASP A 1 97 ? 69.356 -3.173 -14.020 1.00 52.69 97 ASP A C 1
ATOM 777 O O . ASP A 1 97 ? 69.076 -4.023 -13.175 1.00 52.69 97 ASP A O 1
ATOM 781 N N . ASP A 1 98 ? 70.030 -3.442 -15.144 1.00 47.31 98 ASP A N 1
ATOM 782 C CA . ASP A 1 98 ? 71.340 -4.123 -15.187 1.00 47.31 98 ASP A CA 1
ATOM 783 C C . ASP A 1 98 ? 71.852 -4.215 -16.645 1.00 47.31 98 ASP A C 1
ATOM 785 O O . ASP A 1 98 ? 71.276 -4.898 -17.496 1.00 47.31 98 ASP A O 1
ATOM 789 N N . LEU A 1 99 ? 72.939 -3.494 -16.931 1.00 62.47 99 LEU A N 1
ATOM 790 C CA . LEU A 1 99 ? 73.893 -3.756 -18.023 1.00 62.47 99 LEU A CA 1
ATOM 791 C C . LEU A 1 99 ? 74.670 -5.044 -17.679 1.00 62.47 99 LEU A C 1
ATOM 793 O O . LEU A 1 99 ? 74.989 -5.219 -16.508 1.00 62.47 99 LEU A O 1
ATOM 797 N N . PRO A 1 100 ? 75.051 -5.910 -18.641 1.00 51.22 100 PRO A N 1
ATOM 798 C CA . PRO A 1 100 ? 76.195 -5.589 -19.502 1.00 51.22 100 PRO A CA 1
ATOM 799 C C . PRO A 1 100 ? 76.064 -6.122 -20.939 1.00 51.22 100 PRO A C 1
ATOM 801 O O . PRO A 1 100 ? 75.322 -7.061 -21.227 1.00 51.22 100 PRO A O 1
ATOM 804 N N . ARG A 1 101 ? 76.840 -5.556 -21.867 1.00 53.00 101 ARG A N 1
ATOM 805 C CA . ARG A 1 101 ? 77.105 -6.220 -23.146 1.00 53.00 101 ARG A CA 1
ATOM 806 C C . ARG A 1 101 ? 78.579 -6.092 -23.490 1.00 53.00 101 ARG A C 1
ATOM 808 O O . ARG A 1 101 ? 79.054 -5.006 -23.800 1.00 53.00 101 ARG A O 1
ATOM 815 N N . GLU A 1 102 ? 79.265 -7.221 -23.385 1.00 47.53 102 GLU A N 1
ATOM 816 C CA . GLU A 1 102 ? 80.561 -7.449 -24.009 1.00 47.53 102 GLU A CA 1
ATOM 817 C C . GLU A 1 102 ? 80.419 -7.436 -25.536 1.00 47.53 102 GLU A C 1
ATOM 819 O O . GLU A 1 102 ? 79.494 -8.063 -26.070 1.00 47.53 102 GLU A O 1
ATOM 824 N N . LEU A 1 103 ? 81.315 -6.697 -26.198 1.00 50.25 103 LEU A N 1
ATOM 825 C CA . LEU A 1 103 ? 82.171 -7.092 -27.332 1.00 50.25 103 LEU A CA 1
ATOM 826 C C . LEU A 1 103 ? 82.935 -5.866 -27.850 1.00 50.25 103 LEU A C 1
ATOM 828 O O . LEU A 1 103 ? 82.271 -4.856 -28.176 1.00 50.25 103 LEU A O 1
#

Mean predicted aligned error: 13.68 Å

Sequence (103 aa):
MANYEEVQRYHCQGRSGRNYVVIEQMKTSGAGYRLTTRPAKDYMTADGDVAERLDDENFLLLLSDEVVHIERTIPPSKSKKRRPAKKQRHTAATTKDDLPREL

pLDDT: mean 76.93, std 19.77, range [44.0, 97.5]

Solvent-accessible surface area (backbone atoms only — not comparable to full-atom values): 6633 Å² total; per-residue (Å²): 130,79,42,72,43,76,67,37,29,29,39,24,40,32,89,85,73,47,77,46,43,40,35,36,30,35,65,74,48,59,99,66,72,85,79,65,80,75,84,61,72,49,39,25,34,82,89,69,47,51,37,45,80,77,55,101,51,36,32,36,32,67,87,75,76,40,60,26,38,57,78,43,78,44,80,44,84,75,75,80,75,75,70,77,78,81,76,79,79,80,79,80,83,77,86,76,90,80,87,86,80,93,131

Secondary structure (DSSP, 8-state):
--EEEEEEEEEEEETTS-EEEEEEEEEEE-TTTTTSSSPPEEEEETTS-EEEE-SSSEEEETTTTEEEEEEEEE--------PPP------------------

Foldseek 3Di:
DWDKDFFWWFWWAWPVRDIWIKTKIWTDDDPPPPDDDDTDIWIATPVGFGWDDPDPFWIQGPVVRIIIGTPDIDGPDPPPPPDPPPPPPDDDPDDDDDDDDDD

Nearest PDB structures (foldseek):
  3nja-assembly1_B  TM=4.917E-01  e=1.872E+00  Chromobacterium violaceum ATCC 12472
  2pnh-assembly1_B  TM=2.996E-01  e=1.501E+00  Escherichia coli K-12

Radius of gyration: 27.01 Å; Cα contacts (8 Å, |Δi|>4): 163; chains: 1; bounding box: 94×22×43 Å